Protein AF-A0A0L0UI49-F1 (afdb_monomer)

Structure (mmCIF, N/CA/C/O backbone):
data_AF-A0A0L0UI49-F1
#
_entry.id   AF-A0A0L0UI49-F1
#
loop_
_atom_site.group_PDB
_atom_site.id
_atom_site.type_symbol
_atom_site.label_atom_id
_atom_site.label_alt_id
_atom_site.label_comp_id
_atom_site.label_asym_id
_atom_site.label_entity_id
_atom_site.label_seq_id
_atom_site.pdbx_PDB_ins_code
_atom_site.Cartn_x
_atom_site.Cartn_y
_atom_site.Cartn_z
_atom_site.occupancy
_atom_site.B_iso_or_equiv
_atom_site.auth_seq_id
_atom_site.auth_comp_id
_atom_site.auth_asym_id
_atom_site.auth_atom_id
_atom_site.pdbx_PDB_model_num
ATOM 1 N N . GLN A 1 1 ? 16.722 0.466 -10.810 1.00 36.81 1 GLN A N 1
ATOM 2 C CA . GLN A 1 1 ? 17.090 1.890 -10.669 1.00 36.81 1 GLN A CA 1
ATOM 3 C C . GLN A 1 1 ? 16.225 2.489 -9.562 1.00 36.81 1 GLN A C 1
ATOM 5 O O . GLN A 1 1 ? 15.011 2.513 -9.722 1.00 36.81 1 GLN A O 1
ATOM 10 N N . ALA A 1 2 ? 16.812 2.874 -8.423 1.00 37.47 2 ALA A N 1
ATOM 11 C CA . ALA A 1 2 ? 16.099 3.600 -7.368 1.00 37.47 2 ALA A CA 1
ATOM 12 C C . ALA A 1 2 ? 15.833 5.043 -7.835 1.00 37.47 2 ALA A C 1
ATOM 14 O O . ALA A 1 2 ? 16.634 5.613 -8.578 1.00 37.47 2 ALA A O 1
ATOM 15 N N . SER A 1 3 ? 14.707 5.641 -7.450 1.00 47.81 3 SER A N 1
ATOM 16 C CA . SER A 1 3 ? 14.242 6.931 -7.988 1.00 47.81 3 SER A CA 1
ATOM 17 C C . SER A 1 3 ? 15.045 8.160 -7.529 1.00 47.81 3 SER A C 1
ATOM 19 O O . SER A 1 3 ? 14.656 9.280 -7.854 1.00 47.81 3 SER A O 1
ATOM 21 N N . HIS A 1 4 ? 16.160 7.988 -6.806 1.00 47.31 4 HIS A N 1
ATOM 22 C CA . HIS A 1 4 ? 16.980 9.085 -6.264 1.00 47.31 4 HIS A CA 1
ATOM 23 C C . HIS A 1 4 ? 16.139 10.160 -5.540 1.00 47.31 4 HIS A C 1
ATOM 25 O O . HIS A 1 4 ? 16.383 11.353 -5.692 1.00 47.31 4 HIS A O 1
ATOM 31 N N . GLY A 1 5 ? 15.083 9.758 -4.823 1.00 45.72 5 GLY A N 1
ATOM 32 C CA . GLY A 1 5 ? 14.219 10.688 -4.085 1.00 45.72 5 GLY A CA 1
ATOM 33 C C . GLY A 1 5 ? 13.300 11.569 -4.944 1.00 45.72 5 GLY A C 1
ATOM 34 O O . GLY A 1 5 ? 12.512 12.333 -4.396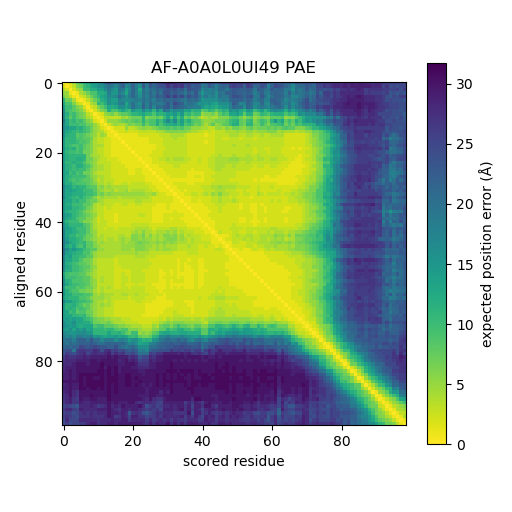 1.00 45.72 5 GLY A O 1
ATOM 35 N N . LYS A 1 6 ? 13.317 11.458 -6.280 1.00 48.81 6 LYS A N 1
ATOM 36 C CA . LYS A 1 6 ? 12.303 12.113 -7.115 1.00 48.81 6 LYS A CA 1
ATOM 37 C C . LYS A 1 6 ? 11.020 11.288 -7.045 1.00 48.81 6 LYS A C 1
ATOM 39 O O . LYS A 1 6 ? 11.014 10.127 -7.458 1.00 48.81 6 LYS A O 1
ATOM 44 N N . ILE A 1 7 ? 9.932 11.881 -6.543 1.00 50.09 7 ILE A N 1
ATOM 45 C CA . ILE A 1 7 ? 8.586 11.287 -6.591 1.00 50.09 7 ILE A CA 1
ATOM 46 C C . ILE A 1 7 ? 8.156 11.224 -8.063 1.00 50.09 7 ILE A C 1
ATOM 48 O O . ILE A 1 7 ? 7.467 12.095 -8.587 1.00 50.09 7 ILE A O 1
ATOM 52 N N . ALA A 1 8 ? 8.609 10.198 -8.774 1.00 53.69 8 ALA A N 1
ATOM 53 C CA . ALA A 1 8 ? 8.165 9.922 -10.124 1.00 53.69 8 ALA A CA 1
ATOM 54 C C . ALA A 1 8 ? 6.814 9.205 -10.030 1.00 53.69 8 ALA A C 1
ATOM 56 O O . ALA A 1 8 ? 6.761 8.030 -9.683 1.00 53.69 8 ALA A O 1
ATOM 57 N N . ARG A 1 9 ? 5.733 9.919 -10.374 1.00 61.50 9 ARG A N 1
ATOM 58 C CA . ARG A 1 9 ? 4.363 9.385 -10.534 1.00 61.50 9 ARG A CA 1
ATOM 59 C C . ARG A 1 9 ? 3.620 8.976 -9.250 1.00 61.50 9 ARG A C 1
ATOM 61 O O . ARG A 1 9 ? 2.629 8.260 -9.347 1.00 61.50 9 ARG A O 1
ATOM 68 N N . GLY A 1 10 ? 4.024 9.502 -8.089 1.00 63.50 10 GLY A N 1
ATOM 69 C CA . GLY A 1 10 ? 3.294 9.328 -6.824 1.00 63.50 10 GLY A CA 1
ATOM 70 C C . GLY A 1 10 ? 3.114 7.861 -6.419 1.00 63.50 10 GLY A C 1
ATOM 71 O O . GLY A 1 10 ? 3.820 6.979 -6.904 1.00 63.50 10 GLY A O 1
ATOM 72 N N . TRP A 1 11 ? 2.165 7.590 -5.519 1.00 73.69 11 TRP A N 1
ATOM 73 C CA . TRP A 1 11 ? 1.795 6.211 -5.197 1.00 73.69 11 TRP A CA 1
ATOM 74 C C . TRP A 1 11 ? 1.129 5.562 -6.425 1.00 73.69 11 TRP A C 1
ATOM 76 O O . TRP A 1 11 ? 0.160 6.132 -6.935 1.00 73.69 11 TRP A O 1
ATOM 86 N N . PRO A 1 12 ? 1.570 4.377 -6.891 1.00 67.56 12 PRO A N 1
ATOM 87 C CA . PRO A 1 12 ? 1.043 3.765 -8.117 1.00 67.56 12 PRO A CA 1
ATOM 88 C C . PRO A 1 12 ? -0.445 3.369 -8.028 1.00 67.56 12 PRO A C 1
ATOM 90 O O . PRO A 1 12 ? -1.065 3.021 -9.039 1.00 67.56 12 PRO A O 1
ATOM 93 N N . GLY A 1 13 ? -1.027 3.403 -6.826 1.00 79.06 13 GLY A N 1
ATOM 94 C CA . GLY A 1 13 ? -2.428 3.080 -6.576 1.00 79.06 13 GLY A CA 1
ATOM 95 C C . GLY A 1 13 ? -2.759 1.664 -7.030 1.00 79.06 13 GLY A C 1
ATOM 96 O O . GLY A 1 13 ? -2.033 0.724 -6.719 1.00 79.06 13 GLY A O 1
ATOM 97 N N . THR A 1 14 ? -3.803 1.515 -7.845 1.00 78.56 14 THR A N 1
ATOM 98 C CA . THR A 1 14 ? -4.270 0.216 -8.368 1.00 78.56 14 THR A CA 1
ATOM 99 C C . THR A 1 14 ? -3.222 -0.538 -9.197 1.00 78.56 14 THR A C 1
ATOM 101 O O . THR A 1 14 ? -3.315 -1.756 -9.362 1.00 78.56 14 THR A O 1
ATOM 104 N N . THR A 1 15 ? -2.182 0.150 -9.683 1.00 85.44 15 THR A N 1
ATOM 105 C CA . THR A 1 15 ? -1.062 -0.466 -10.416 1.00 85.44 15 THR A CA 1
ATOM 106 C C . THR A 1 15 ? 0.072 -0.949 -9.505 1.00 85.44 15 THR A C 1
ATOM 108 O O . THR A 1 15 ? 0.987 -1.628 -9.985 1.00 85.44 15 THR A O 1
ATOM 111 N N . THR A 1 16 ? 0.015 -0.669 -8.194 1.00 88.19 16 THR A N 1
ATOM 112 C CA . THR A 1 16 ? 1.051 -1.046 -7.216 1.00 88.19 16 THR A CA 1
ATOM 113 C C . THR A 1 16 ? 1.304 -2.546 -7.253 1.00 88.19 16 THR A C 1
ATOM 115 O O . THR A 1 16 ? 2.443 -2.967 -7.428 1.00 88.19 16 THR A O 1
ATOM 118 N N . ARG A 1 17 ? 0.249 -3.370 -7.225 1.00 88.94 17 ARG A N 1
ATOM 119 C CA . ARG A 1 17 ? 0.381 -4.834 -7.286 1.00 88.94 17 ARG A CA 1
ATOM 120 C C . ARG A 1 17 ? 1.112 -5.317 -8.542 1.00 88.94 17 ARG A C 1
ATOM 122 O O . ARG A 1 17 ? 1.988 -6.172 -8.454 1.00 88.94 17 ARG A O 1
ATOM 129 N N . ALA A 1 18 ? 0.760 -4.774 -9.708 1.00 89.00 18 ALA A N 1
ATOM 130 C CA . ALA A 1 18 ? 1.403 -5.142 -10.970 1.00 89.00 18 ALA A CA 1
ATOM 131 C C . ALA A 1 18 ? 2.876 -4.704 -11.000 1.00 89.00 18 ALA A C 1
ATOM 133 O O . ALA A 1 18 ? 3.729 -5.434 -11.499 1.00 89.00 18 ALA A O 1
ATOM 134 N N . THR A 1 19 ? 3.175 -3.541 -10.422 1.00 88.75 19 THR A N 1
ATOM 135 C CA . THR A 1 19 ? 4.532 -2.991 -10.335 1.00 88.75 19 THR A CA 1
ATOM 136 C C . THR A 1 19 ? 5.411 -3.814 -9.399 1.00 88.75 19 THR A C 1
ATOM 138 O O . THR A 1 19 ? 6.510 -4.195 -9.786 1.00 88.75 19 THR A O 1
ATOM 141 N N . LEU A 1 20 ? 4.912 -4.155 -8.208 1.00 89.81 20 LEU A N 1
ATOM 142 C CA . LEU A 1 20 ? 5.607 -5.020 -7.253 1.00 89.81 20 LEU A CA 1
ATOM 143 C C . LEU A 1 20 ? 5.936 -6.377 -7.883 1.00 89.81 20 LEU A C 1
ATOM 145 O O . LEU A 1 20 ? 7.093 -6.788 -7.888 1.00 89.81 20 LEU A O 1
ATOM 149 N N . LYS A 1 21 ? 4.943 -7.004 -8.531 1.00 90.25 21 LYS A N 1
ATOM 150 C CA . LYS A 1 21 ? 5.127 -8.274 -9.245 1.00 90.25 21 LYS A CA 1
ATOM 151 C C . LYS A 1 21 ? 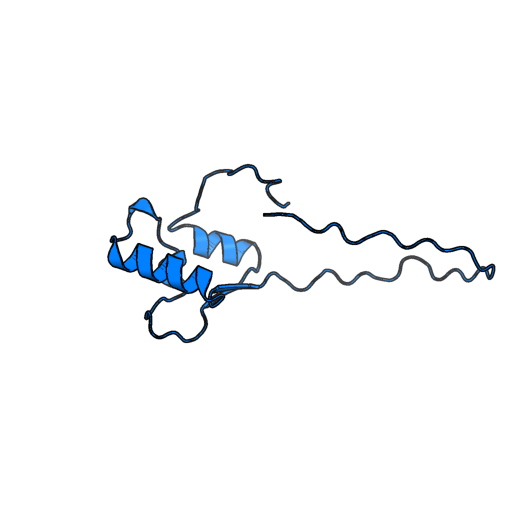6.164 -8.172 -10.364 1.00 90.25 21 LYS A C 1
ATOM 153 O O . LYS A 1 21 ? 6.979 -9.068 -10.513 1.00 90.25 21 LYS A O 1
ATOM 158 N N . LYS A 1 22 ? 6.150 -7.092 -11.151 1.00 90.31 22 LYS A N 1
ATOM 159 C CA . LYS A 1 22 ? 7.117 -6.874 -12.241 1.00 90.31 22 LYS A CA 1
ATOM 160 C C . LYS A 1 22 ? 8.568 -6.806 -11.744 1.00 90.31 22 LYS A C 1
ATOM 162 O O . LYS A 1 22 ? 9.477 -7.085 -12.518 1.00 90.31 22 LYS A O 1
ATOM 167 N N . HIS A 1 23 ? 8.778 -6.394 -10.498 1.00 87.94 23 HIS A N 1
ATOM 168 C CA . HIS A 1 23 ? 10.100 -6.210 -9.904 1.00 87.94 23 HIS A CA 1
ATOM 169 C C . HIS A 1 23 ? 10.485 -7.312 -8.907 1.00 87.94 23 HIS A C 1
ATOM 171 O O . HIS A 1 23 ? 11.469 -7.136 -8.193 1.00 87.94 23 HIS A O 1
ATOM 177 N N . ASP A 1 24 ? 9.723 -8.410 -8.844 1.00 89.81 24 ASP A N 1
ATOM 178 C CA . ASP A 1 24 ? 9.895 -9.483 -7.855 1.00 89.81 24 ASP A CA 1
ATOM 179 C C . ASP A 1 24 ? 9.961 -8.957 -6.409 1.00 89.81 24 ASP A C 1
ATOM 181 O O . ASP A 1 24 ? 10.708 -9.452 -5.568 1.00 89.81 24 ASP A O 1
ATOM 185 N N . ILE A 1 25 ? 9.161 -7.923 -6.121 1.00 91.00 25 ILE A N 1
ATOM 186 C CA . ILE A 1 25 ? 9.011 -7.353 -4.783 1.00 91.00 25 ILE A CA 1
ATOM 187 C C . ILE A 1 25 ? 7.734 -7.907 -4.159 1.00 91.00 25 ILE A C 1
ATOM 189 O O . ILE A 1 25 ? 6.649 -7.822 -4.739 1.00 91.00 25 ILE A O 1
ATOM 193 N N . VAL A 1 26 ? 7.845 -8.417 -2.938 1.00 92.62 26 VAL A N 1
ATOM 194 C CA . VAL A 1 26 ? 6.711 -8.859 -2.127 1.00 92.62 26 VAL A CA 1
ATOM 195 C C . VAL A 1 26 ? 6.385 -7.785 -1.095 1.00 92.62 26 VAL A C 1
ATOM 197 O O . VAL A 1 26 ? 7.226 -7.421 -0.277 1.00 92.62 26 VAL A O 1
ATOM 200 N N . LEU A 1 27 ? 5.146 -7.293 -1.120 1.00 94.12 27 LEU A N 1
ATOM 201 C CA . LEU A 1 27 ? 4.586 -6.499 -0.030 1.00 94.12 27 LEU A CA 1
ATOM 202 C C . LEU A 1 27 ? 3.982 -7.442 1.009 1.00 94.12 27 LEU A C 1
ATOM 204 O O . LEU A 1 27 ? 3.018 -8.153 0.724 1.00 94.12 27 LEU A O 1
ATOM 208 N N . GLN A 1 28 ? 4.540 -7.420 2.212 1.00 95.88 28 GLN A N 1
ATOM 209 C CA . GLN A 1 28 ? 4.055 -8.172 3.359 1.00 95.88 28 GLN A CA 1
ATOM 210 C C . GLN A 1 28 ? 3.464 -7.211 4.389 1.00 95.88 28 GLN A C 1
ATOM 212 O O . GLN A 1 28 ? 4.026 -6.150 4.651 1.00 95.88 28 GLN A O 1
ATOM 217 N N . VAL A 1 29 ? 2.352 -7.617 4.993 1.00 96.50 29 VAL A N 1
ATOM 218 C CA . VAL A 1 29 ? 1.780 -6.978 6.179 1.00 96.50 29 VAL A CA 1
ATOM 219 C C . VAL A 1 29 ? 1.688 -8.059 7.250 1.00 96.50 29 VAL A C 1
ATOM 221 O O . VAL A 1 29 ? 1.170 -9.139 6.970 1.00 96.50 29 VAL A O 1
ATOM 224 N N . ALA A 1 30 ? 2.260 -7.810 8.426 1.00 96.75 30 ALA A N 1
ATOM 225 C CA . ALA A 1 30 ? 2.157 -8.719 9.564 1.00 96.75 30 ALA A CA 1
ATOM 226 C C . ALA A 1 30 ? 0.713 -8.786 10.094 1.00 96.75 30 ALA A C 1
ATOM 228 O O . ALA A 1 30 ? -0.083 -7.868 9.869 1.00 96.75 30 ALA A O 1
ATOM 229 N N . ASP A 1 31 ? 0.384 -9.854 10.824 1.00 95.75 31 ASP A N 1
ATOM 230 C CA . ASP A 1 31 ? -0.897 -9.945 11.525 1.00 95.75 31 ASP A CA 1
ATOM 231 C C . ASP A 1 31 ? -1.055 -8.757 12.475 1.00 95.75 31 ASP A C 1
ATOM 233 O O . ASP A 1 31 ? -0.161 -8.442 13.261 1.00 95.75 31 ASP A O 1
ATOM 237 N N . ASN A 1 32 ? -2.193 -8.073 12.372 1.00 95.25 32 ASN A N 1
ATOM 238 C CA . ASN A 1 32 ? -2.424 -6.824 13.078 1.00 95.25 32 ASN A CA 1
ATOM 239 C C . ASN A 1 32 ? -3.878 -6.659 13.524 1.00 95.25 32 ASN A C 1
ATOM 241 O O . ASN A 1 32 ? -4.822 -7.116 12.878 1.00 95.25 32 ASN A O 1
ATOM 245 N N . ASN A 1 33 ? -4.057 -5.934 14.625 1.00 95.94 33 ASN A N 1
ATOM 246 C CA . ASN A 1 33 ? -5.366 -5.584 15.176 1.00 95.94 33 ASN A CA 1
ATOM 247 C C . ASN A 1 33 ? -6.096 -4.495 14.364 1.00 95.94 33 ASN A C 1
ATOM 249 O O . ASN A 1 33 ? -7.314 -4.365 14.486 1.00 95.94 33 ASN A O 1
ATOM 253 N N . PHE A 1 34 ? -5.395 -3.749 13.503 1.00 94.06 34 PHE A N 1
ATOM 254 C CA . PHE A 1 34 ? -5.989 -2.730 12.627 1.00 94.06 34 PHE A CA 1
ATOM 255 C C . PHE A 1 34 ? -6.686 -3.312 11.387 1.00 94.06 34 PHE A C 1
ATOM 257 O O . PHE A 1 34 ? -7.330 -2.570 10.641 1.00 94.06 34 PHE A O 1
ATOM 264 N N . LYS A 1 35 ? -6.615 -4.637 11.186 1.00 94.31 35 LYS A N 1
ATOM 265 C CA . LYS A 1 35 ? -7.207 -5.356 10.046 1.00 94.31 35 LYS A CA 1
ATOM 266 C C . LYS A 1 35 ? -6.763 -4.791 8.692 1.00 94.31 35 LYS A C 1
ATOM 268 O O . LYS A 1 35 ? -7.524 -4.828 7.729 1.00 94.31 35 LYS A O 1
ATOM 273 N N . VAL A 1 36 ? -5.551 -4.242 8.634 1.00 95.56 36 VAL A N 1
ATOM 274 C CA . VAL A 1 36 ? -4.942 -3.758 7.395 1.00 95.56 36 VAL A CA 1
ATOM 275 C C . VAL A 1 36 ? -4.309 -4.937 6.671 1.00 95.56 36 VAL A C 1
ATOM 277 O O . VAL A 1 36 ? -3.672 -5.795 7.282 1.00 95.56 36 VAL A O 1
ATOM 280 N N . THR A 1 37 ? -4.473 -4.968 5.357 1.00 95.31 37 THR A N 1
ATOM 281 C CA . THR A 1 37 ? -4.005 -6.028 4.469 1.00 95.31 37 THR A CA 1
ATOM 282 C C . THR A 1 37 ? -3.046 -5.472 3.412 1.00 95.31 37 THR A C 1
ATOM 284 O O . THR A 1 37 ? -3.058 -4.272 3.126 1.00 95.31 37 THR A O 1
ATOM 287 N N . PRO A 1 38 ? -2.248 -6.320 2.735 1.00 94.06 38 PRO A N 1
ATOM 288 C CA . PRO A 1 38 ? -1.439 -5.876 1.598 1.00 94.06 38 PRO A CA 1
ATOM 289 C C . PRO A 1 38 ? -2.265 -5.236 0.466 1.00 94.06 38 PRO A C 1
ATOM 291 O O . PRO A 1 38 ? -1.756 -4.396 -0.277 1.00 94.06 38 PRO A O 1
ATOM 294 N N . GLN A 1 39 ? -3.539 -5.623 0.316 1.00 91.94 39 GLN A N 1
ATOM 295 C CA . GLN A 1 39 ? -4.419 -5.070 -0.713 1.00 91.94 39 GLN A CA 1
ATOM 296 C C . GLN A 1 39 ? -4.777 -3.607 -0.438 1.00 91.94 39 GLN A C 1
ATOM 298 O O . GLN A 1 39 ? -4.888 -2.837 -1.391 1.00 91.94 39 GLN A O 1
ATOM 303 N N . ASP A 1 40 ? -4.878 -3.201 0.828 1.00 91.88 40 ASP A N 1
ATOM 304 C CA . ASP A 1 40 ? -5.196 -1.817 1.194 1.00 91.88 40 ASP A CA 1
ATOM 305 C C . ASP A 1 40 ? -4.120 -0.842 0.694 1.00 91.88 40 ASP A C 1
ATOM 307 O O . ASP A 1 40 ? -4.427 0.201 0.118 1.00 91.88 40 ASP A O 1
ATOM 311 N N . PHE A 1 41 ? -2.850 -1.244 0.772 1.00 90.56 41 PHE A N 1
ATOM 312 C CA . PHE A 1 41 ? -1.703 -0.512 0.218 1.00 90.56 41 PHE A CA 1
ATOM 313 C C . PHE A 1 41 ? -1.628 -0.530 -1.317 1.00 90.56 41 PHE A C 1
ATOM 315 O O . PHE A 1 41 ? -0.863 0.227 -1.914 1.00 90.56 41 PHE A O 1
ATOM 322 N N . CYS A 1 42 ? -2.424 -1.367 -1.982 1.00 90.06 42 CYS A N 1
ATOM 323 C CA . CYS A 1 42 ? -2.552 -1.377 -3.439 1.00 90.06 42 CYS A CA 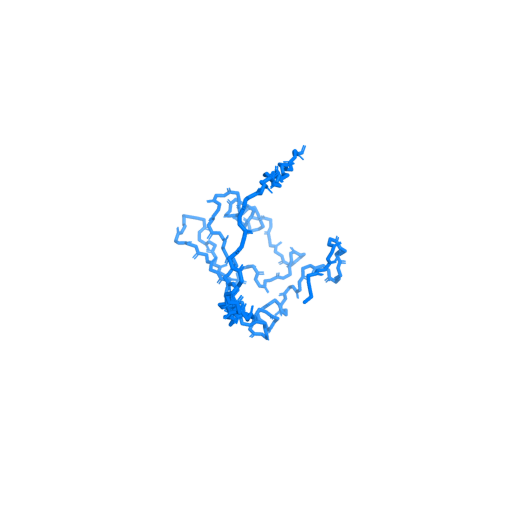1
ATOM 324 C C . CYS A 1 42 ? -3.698 -0.486 -3.943 1.00 90.06 42 CYS A C 1
ATOM 326 O O . CYS A 1 42 ? -3.981 -0.487 -5.139 1.00 90.06 42 CYS A O 1
ATOM 328 N N . ASN A 1 43 ? -4.358 0.269 -3.066 1.00 85.69 43 ASN A N 1
ATOM 329 C CA . ASN A 1 43 ? -5.336 1.277 -3.460 1.00 85.69 43 ASN A CA 1
ATOM 330 C C . ASN A 1 43 ? -4.664 2.638 -3.674 1.00 85.69 43 ASN A C 1
ATOM 332 O O . ASN A 1 43 ? -3.549 2.900 -3.211 1.00 85.69 43 ASN A O 1
ATOM 336 N N . ARG A 1 44 ? -5.335 3.529 -4.409 1.00 85.00 44 ARG A N 1
ATOM 337 C CA . ARG A 1 44 ? -4.895 4.921 -4.535 1.00 85.00 44 ARG A CA 1
ATOM 338 C C . ARG A 1 44 ? -5.218 5.652 -3.225 1.00 85.00 44 ARG A C 1
ATOM 340 O O . ARG A 1 44 ? -6.368 5.597 -2.805 1.00 85.00 44 ARG A O 1
ATOM 347 N N . PRO A 1 45 ? -4.274 6.395 -2.618 1.00 82.19 45 PRO A N 1
ATOM 348 C CA . PRO A 1 45 ? -4.524 7.092 -1.356 1.00 82.19 45 PRO A CA 1
ATOM 349 C C . PRO A 1 45 ? -5.728 8.042 -1.386 1.00 82.19 45 PRO A C 1
ATOM 351 O O . PRO A 1 45 ? -6.456 8.133 -0.409 1.00 82.19 45 PRO A O 1
ATOM 354 N N . GLY A 1 46 ? -5.972 8.703 -2.523 1.00 82.00 46 GLY A N 1
ATOM 355 C CA . GLY A 1 46 ? -7.121 9.600 -2.696 1.00 82.00 46 GLY A CA 1
ATOM 356 C C . GLY A 1 46 ? -8.487 8.907 -2.740 1.00 82.00 46 GLY A C 1
ATOM 357 O O . GLY A 1 46 ? -9.493 9.588 -2.591 1.00 82.00 46 GLY A O 1
ATOM 358 N N . ASP A 1 47 ? -8.524 7.584 -2.918 1.00 84.62 47 ASP A N 1
ATOM 359 C CA . ASP A 1 47 ? -9.764 6.797 -2.950 1.00 84.62 47 ASP A CA 1
ATOM 360 C C . ASP A 1 47 ? -10.042 6.124 -1.586 1.00 84.62 47 ASP A C 1
ATOM 362 O O . ASP A 1 47 ? -11.045 5.428 -1.421 1.00 84.62 47 ASP A O 1
ATOM 366 N N . LEU A 1 48 ? -9.151 6.294 -0.599 1.00 87.19 48 LEU A N 1
ATOM 367 C CA . LEU A 1 48 ? -9.297 5.712 0.734 1.00 87.19 48 LEU A CA 1
ATOM 368 C C . LEU A 1 48 ? -10.241 6.554 1.599 1.00 87.19 48 LEU A C 1
ATOM 370 O O . LEU A 1 48 ? -10.103 7.771 1.696 1.00 87.19 48 LEU A O 1
ATOM 374 N N . GLY A 1 49 ? -11.150 5.889 2.313 1.00 92.00 49 GLY A N 1
ATOM 375 C CA . GLY A 1 49 ? -11.869 6.524 3.416 1.00 92.00 49 GLY A CA 1
ATOM 376 C C . GLY A 1 49 ? -10.917 6.875 4.565 1.00 92.00 49 GLY A C 1
ATOM 377 O O . GLY A 1 49 ? -9.973 6.130 4.839 1.00 92.00 49 GLY A O 1
ATOM 378 N N . GLU A 1 50 ? -11.198 7.971 5.273 1.00 93.94 50 GLU A N 1
ATOM 379 C CA . GLU A 1 50 ? -10.344 8.529 6.337 1.00 93.94 50 GLU A CA 1
ATOM 380 C C . GLU A 1 50 ? -9.892 7.481 7.365 1.00 93.94 50 GLU A C 1
ATOM 382 O O . GLU A 1 50 ? -8.704 7.356 7.655 1.00 93.94 50 GLU A O 1
ATOM 387 N N . GLN A 1 51 ? -10.820 6.655 7.854 1.00 94.88 51 GLN A N 1
ATOM 388 C CA . GLN A 1 51 ? -10.504 5.628 8.849 1.00 94.88 51 GLN A CA 1
ATOM 389 C C . GLN A 1 51 ? -9.530 4.566 8.320 1.00 94.88 51 GLN A C 1
ATOM 391 O O . GLN A 1 51 ? -8.695 4.069 9.071 1.00 94.88 51 GLN A O 1
ATOM 396 N N . LEU A 1 52 ? -9.645 4.173 7.046 1.00 93.62 52 LEU A N 1
ATOM 397 C CA . LEU A 1 52 ? -8.725 3.200 6.453 1.00 93.62 52 LEU A CA 1
ATOM 398 C C . LEU A 1 52 ? -7.344 3.829 6.248 1.00 93.62 52 LEU A C 1
ATOM 400 O O . LEU A 1 52 ? -6.344 3.191 6.564 1.00 93.62 52 LEU A O 1
ATOM 404 N N . ALA A 1 53 ? -7.294 5.088 5.806 1.00 93.81 53 ALA A N 1
ATOM 405 C CA . ALA A 1 53 ? -6.044 5.827 5.673 1.00 93.81 53 ALA A CA 1
ATOM 406 C C . ALA A 1 53 ? -5.303 5.935 7.018 1.00 93.81 53 ALA A C 1
ATOM 408 O O . ALA A 1 53 ? -4.120 5.611 7.084 1.00 93.81 53 ALA A O 1
ATOM 409 N N . GLN A 1 54 ? -6.000 6.288 8.104 1.00 96.12 54 GLN A N 1
ATOM 410 C CA . GLN A 1 54 ? -5.414 6.353 9.451 1.00 96.12 54 GLN A CA 1
ATOM 411 C C . GLN A 1 54 ? -4.858 4.999 9.913 1.00 96.12 54 GLN A C 1
ATOM 413 O O . GLN A 1 54 ? -3.733 4.928 10.400 1.00 96.12 54 GLN A O 1
ATOM 418 N N . ARG A 1 55 ? -5.603 3.902 9.708 1.00 96.94 55 ARG A N 1
ATOM 419 C CA . ARG A 1 55 ? -5.122 2.553 10.056 1.00 96.94 55 ARG A CA 1
ATOM 420 C C . ARG A 1 55 ? -3.895 2.139 9.246 1.00 96.94 55 ARG A C 1
A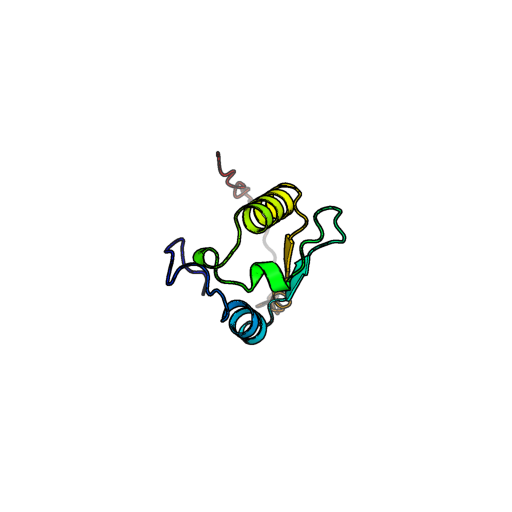TOM 422 O O . ARG A 1 55 ? -3.002 1.497 9.789 1.00 96.94 55 ARG A O 1
ATOM 429 N N . MET A 1 56 ? -3.838 2.504 7.965 1.00 94.88 56 MET A N 1
ATOM 430 C CA . MET A 1 56 ? -2.672 2.237 7.120 1.00 94.88 56 MET A CA 1
ATOM 431 C C . MET A 1 56 ? -1.437 3.021 7.573 1.00 94.88 56 MET A C 1
ATOM 433 O O . MET A 1 56 ? -0.345 2.460 7.554 1.00 94.88 56 MET A O 1
ATOM 437 N N . VAL A 1 57 ? -1.601 4.277 8.004 1.00 95.62 57 VAL A N 1
ATOM 438 C CA . VAL A 1 57 ? -0.511 5.072 8.599 1.00 95.62 57 VAL A CA 1
ATOM 439 C C . VAL A 1 57 ? -0.017 4.414 9.885 1.00 95.62 57 VAL A C 1
ATOM 441 O O . VAL A 1 57 ? 1.171 4.132 9.990 1.00 95.62 57 VAL A O 1
ATOM 444 N N . ALA A 1 58 ? -0.920 4.050 10.797 1.00 97.00 58 ALA A N 1
ATOM 445 C CA . ALA A 1 58 ? -0.547 3.382 12.043 1.00 97.00 58 ALA A CA 1
ATOM 446 C C . ALA A 1 58 ? 0.178 2.041 11.797 1.00 97.00 58 ALA A C 1
ATOM 448 O O . ALA A 1 58 ? 1.165 1.730 12.451 1.00 97.00 58 ALA A O 1
ATOM 449 N N . ALA A 1 59 ? -0.240 1.256 10.798 1.00 96.81 59 ALA A N 1
ATOM 450 C CA . ALA A 1 59 ? 0.458 0.017 10.438 1.00 96.81 59 ALA A CA 1
ATOM 451 C C . ALA A 1 59 ? 1.890 0.250 9.909 1.00 96.81 59 ALA A C 1
ATOM 453 O O . ALA A 1 59 ? 2.753 -0.618 10.072 1.00 96.81 59 ALA A O 1
ATOM 454 N N . LEU A 1 60 ? 2.147 1.395 9.262 1.00 94.81 60 LEU A N 1
ATOM 455 C CA . LEU A 1 60 ? 3.496 1.802 8.861 1.00 94.81 60 LEU A CA 1
ATOM 456 C C . LEU A 1 60 ? 4.329 2.219 10.082 1.00 94.81 60 LEU A C 1
ATOM 458 O O . LEU A 1 60 ? 5.477 1.797 10.183 1.00 94.81 60 LEU A O 1
ATOM 462 N N . GLU A 1 61 ? 3.748 2.987 11.008 1.00 96.94 61 GLU A N 1
ATOM 463 C CA . GLU A 1 61 ? 4.396 3.419 12.259 1.00 96.94 61 GLU A CA 1
ATOM 464 C C . GLU A 1 61 ? 4.819 2.227 13.134 1.00 96.94 61 GLU A C 1
ATOM 466 O O . GLU A 1 61 ? 5.931 2.197 13.658 1.00 96.94 61 GLU A O 1
ATOM 471 N N . GLU A 1 62 ? 3.980 1.193 13.208 1.00 97.12 62 GLU A N 1
ATOM 472 C CA . GLU A 1 62 ? 4.230 -0.038 13.974 1.00 97.12 62 GLU A CA 1
ATOM 473 C C . GLU A 1 62 ? 5.189 -1.028 13.275 1.00 97.12 62 GLU A C 1
ATOM 475 O O . GLU A 1 62 ? 5.408 -2.146 13.745 1.00 97.12 62 GLU A O 1
ATOM 480 N N . ASN A 1 63 ? 5.782 -0.649 12.136 1.00 95.75 63 ASN A N 1
ATOM 481 C CA . ASN A 1 63 ? 6.684 -1.492 11.339 1.00 95.75 63 ASN A CA 1
ATOM 482 C C . ASN A 1 63 ? 6.072 -2.834 10.882 1.00 95.75 63 ASN A C 1
ATOM 484 O O . ASN A 1 63 ? 6.783 -3.823 10.672 1.00 95.75 63 ASN A O 1
ATOM 488 N N . TRP A 1 64 ? 4.753 -2.895 10.688 1.00 97.38 64 TRP A N 1
ATOM 489 C CA . TRP A 1 64 ? 4.081 -4.118 10.230 1.00 97.38 64 TRP A CA 1
ATOM 490 C C . TRP A 1 64 ? 4.159 -4.329 8.725 1.00 97.38 64 TRP A C 1
ATOM 492 O O . TRP A 1 64 ? 3.900 -5.434 8.245 1.00 97.38 64 TRP A O 1
ATOM 502 N N . VAL A 1 65 ? 4.525 -3.294 7.976 1.00 95.75 65 VAL A N 1
ATOM 503 C CA . VAL A 1 65 ? 4.606 -3.324 6.517 1.00 95.75 65 VAL A CA 1
ATOM 504 C C . VAL A 1 65 ? 6.054 -3.509 6.085 1.00 95.75 65 VAL A C 1
ATOM 506 O O . VAL A 1 65 ? 6.931 -2.735 6.460 1.00 95.75 65 VAL A O 1
ATOM 509 N N . ARG A 1 66 ? 6.313 -4.519 5.253 1.00 95.25 66 ARG A N 1
ATOM 510 C CA . ARG A 1 66 ? 7.644 -4.791 4.697 1.00 95.25 66 ARG A CA 1
ATOM 511 C C . ARG A 1 66 ? 7.590 -4.943 3.186 1.00 95.25 66 ARG A C 1
ATOM 513 O O . ARG A 1 66 ? 6.704 -5.606 2.650 1.00 95.25 66 ARG A O 1
ATOM 520 N N . LEU A 1 67 ? 8.580 -4.365 2.511 1.00 93.12 67 LEU A N 1
ATOM 521 C CA . LEU A 1 67 ? 8.872 -4.623 1.105 1.00 93.12 67 LEU A CA 1
ATOM 522 C C . LEU A 1 67 ? 10.087 -5.542 1.031 1.00 93.12 67 LEU A C 1
ATOM 524 O O . LEU A 1 67 ? 11.190 -5.162 1.416 1.00 93.12 67 LEU A O 1
ATOM 528 N N . ILE A 1 68 ? 9.870 -6.759 0.551 1.00 92.69 68 ILE A N 1
ATOM 529 C CA . ILE A 1 68 ? 10.907 -7.775 0.402 1.00 92.69 68 ILE A CA 1
ATOM 530 C C . ILE A 1 68 ? 11.280 -7.802 -1.074 1.00 92.69 68 ILE A C 1
ATOM 532 O O . ILE A 1 68 ? 10.466 -8.188 -1.909 1.00 92.69 68 ILE A O 1
ATOM 536 N N . GLY A 1 69 ? 12.480 -7.322 -1.396 1.00 88.69 69 GLY A N 1
ATOM 537 C CA . GLY A 1 69 ? 13.005 -7.363 -2.757 1.00 88.69 69 GLY A CA 1
ATOM 538 C C . GLY A 1 69 ? 13.482 -8.761 -3.165 1.00 88.69 69 GLY A C 1
ATOM 539 O O . GLY A 1 69 ? 13.562 -9.659 -2.320 1.00 88.69 69 GLY A O 1
ATOM 540 N N . PRO A 1 70 ? 13.846 -8.941 -4.444 1.00 90.00 70 PRO A N 1
ATOM 541 C CA . PRO A 1 70 ? 14.499 -10.162 -4.891 1.00 90.00 70 PRO A CA 1
ATOM 542 C C . PRO A 1 70 ? 15.817 -10.383 -4.125 1.00 90.00 70 PRO A C 1
ATOM 544 O O . PRO A 1 70 ? 16.394 -9.419 -3.606 1.00 90.00 70 PRO A O 1
ATOM 547 N N . PRO A 1 71 ? 16.320 -11.630 -4.056 1.00 83.06 71 PRO A N 1
ATOM 548 C CA . PRO A 1 71 ? 17.612 -11.921 -3.445 1.00 83.06 71 PRO A CA 1
ATOM 549 C C . PRO A 1 71 ? 18.699 -11.002 -4.004 1.00 83.06 71 PRO A C 1
ATOM 551 O O . PRO A 1 71 ? 18.712 -10.709 -5.204 1.00 83.06 71 PRO A O 1
ATOM 554 N N . ALA A 1 72 ? 19.617 -10.561 -3.142 1.00 80.38 72 ALA A N 1
ATOM 555 C CA . ALA A 1 72 ? 20.771 -9.799 -3.597 1.00 80.38 72 ALA A CA 1
ATOM 556 C C . ALA A 1 72 ? 21.510 -10.593 -4.694 1.00 80.38 72 ALA A C 1
ATOM 558 O O . ALA A 1 72 ? 21.608 -11.823 -4.588 1.00 80.38 72 ALA A O 1
ATOM 559 N N . PRO A 1 73 ? 22.025 -9.925 -5.743 1.00 80.56 73 PRO A N 1
ATOM 560 C CA . PRO A 1 73 ? 22.860 -10.588 -6.732 1.00 80.56 73 PRO A CA 1
ATOM 561 C C . PRO A 1 73 ? 23.986 -11.344 -6.025 1.00 80.56 73 PRO A C 1
ATOM 563 O O . PRO A 1 73 ? 24.595 -10.821 -5.089 1.00 80.56 73 PRO A O 1
ATOM 566 N N . ARG A 1 74 ? 24.268 -12.576 -6.459 1.00 79.00 74 ARG A N 1
ATOM 567 C CA . ARG A 1 74 ? 25.490 -13.248 -6.019 1.00 79.00 74 ARG A CA 1
ATOM 568 C C . ARG A 1 74 ? 26.664 -12.448 -6.567 1.00 79.00 74 ARG A C 1
ATOM 570 O O . ARG A 1 74 ? 26.825 -12.351 -7.780 1.00 79.00 74 ARG A O 1
ATOM 577 N N . ASN A 1 75 ? 27.457 -11.867 -5.675 1.00 76.62 75 ASN A N 1
ATOM 578 C CA . ASN A 1 75 ? 28.768 -11.368 -6.046 1.00 76.62 75 ASN A CA 1
ATOM 579 C C . ASN A 1 75 ? 29.647 -12.605 -6.241 1.00 76.62 75 ASN A C 1
ATOM 581 O O . ASN A 1 75 ? 30.069 -13.217 -5.262 1.00 76.62 75 ASN A O 1
ATOM 585 N N . GLU A 1 76 ? 29.869 -13.012 -7.490 1.00 71.94 76 GLU A N 1
ATOM 586 C CA . GLU A 1 76 ? 30.986 -13.906 -7.784 1.00 71.94 76 GLU A CA 1
ATOM 587 C C . GLU A 1 76 ? 32.269 -13.150 -7.397 1.00 71.94 76 GLU A C 1
ATOM 589 O O . GLU A 1 76 ? 32.415 -11.985 -7.788 1.00 71.94 76 GLU A O 1
ATOM 594 N N . PRO A 1 77 ? 33.168 -13.734 -6.587 1.00 66.06 77 PRO A N 1
ATOM 595 C CA . PRO A 1 77 ? 34.412 -13.074 -6.227 1.00 66.06 77 PRO A CA 1
ATOM 596 C C . PRO A 1 77 ? 35.214 -12.800 -7.504 1.00 66.06 77 PRO A C 1
ATOM 598 O O . PRO A 1 77 ? 35.672 -13.715 -8.185 1.00 66.06 77 PRO A O 1
ATOM 601 N N . VAL A 1 78 ? 35.361 -11.521 -7.845 1.00 63.75 78 VAL A N 1
ATOM 602 C CA . VAL A 1 78 ? 36.264 -11.079 -8.907 1.00 63.75 78 VAL A CA 1
ATOM 603 C C . VAL A 1 78 ? 37.686 -11.210 -8.367 1.00 63.75 78 VAL A C 1
ATOM 605 O O . VAL A 1 78 ? 38.093 -10.414 -7.530 1.00 63.75 78 VAL A O 1
ATOM 608 N N . GLY A 1 79 ? 38.401 -12.237 -8.835 1.00 52.31 79 GLY A N 1
ATOM 609 C CA . GLY A 1 79 ? 39.856 -12.381 -8.733 1.00 52.31 79 GLY A CA 1
ATOM 610 C C . GLY A 1 79 ? 40.416 -12.558 -7.319 1.00 52.31 79 GLY A C 1
ATOM 611 O O . GLY A 1 79 ? 40.830 -11.594 -6.688 1.00 52.31 79 GLY A O 1
ATOM 612 N N . LEU A 1 80 ? 40.546 -13.807 -6.861 1.00 49.69 80 LEU A N 1
ATOM 613 C CA . LEU A 1 80 ? 41.626 -14.165 -5.936 1.00 49.69 80 LEU A CA 1
ATOM 614 C C . LEU A 1 80 ? 42.866 -14.483 -6.777 1.00 49.69 80 LEU A C 1
ATOM 616 O O . LEU A 1 80 ? 43.194 -15.643 -7.013 1.00 49.69 80 LEU A O 1
ATOM 620 N N . GLU A 1 81 ? 43.525 -13.441 -7.267 1.00 53.78 81 GLU A N 1
ATOM 621 C CA . GLU A 1 81 ? 44.951 -13.532 -7.553 1.00 53.78 81 GLU A CA 1
ATOM 622 C C . GLU A 1 81 ? 45.639 -13.165 -6.241 1.00 53.78 81 GLU A C 1
ATOM 624 O O . GLU A 1 81 ? 45.604 -12.016 -5.802 1.00 53.78 81 GLU A O 1
ATOM 629 N N . SER A 1 82 ? 46.147 -14.178 -5.541 1.00 50.41 82 SER A N 1
ATOM 630 C CA . SER A 1 82 ? 46.965 -13.972 -4.354 1.00 50.41 82 SER A CA 1
ATOM 631 C C . SER A 1 82 ? 48.221 -13.219 -4.770 1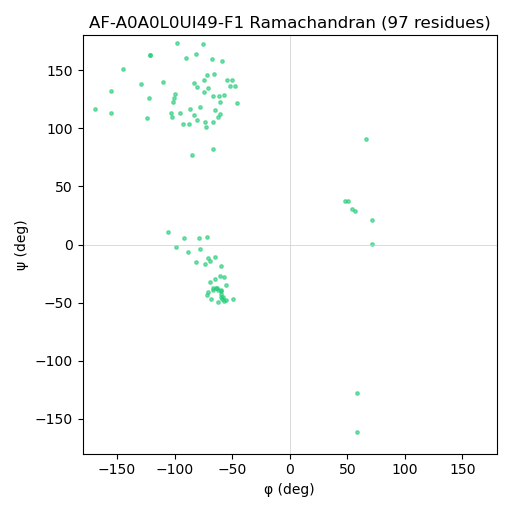.00 50.41 82 SER A C 1
ATOM 633 O O . SER A 1 82 ? 49.089 -13.808 -5.409 1.00 50.41 82 SER A O 1
ATOM 635 N N . ASP A 1 83 ? 48.339 -11.958 -4.373 1.00 45.41 83 ASP A N 1
ATOM 636 C CA . ASP A 1 83 ? 49.655 -11.389 -4.127 1.00 45.41 83 ASP A CA 1
ATOM 637 C C . ASP A 1 83 ? 49.679 -10.843 -2.700 1.00 45.41 83 ASP A C 1
ATOM 639 O O . ASP A 1 83 ? 48.962 -9.912 -2.322 1.00 45.41 83 ASP A O 1
ATOM 643 N N . GLU A 1 84 ? 50.430 -11.550 -1.863 1.00 52.72 84 GLU A N 1
ATOM 644 C CA . GLU A 1 84 ? 50.637 -11.227 -0.464 1.00 52.72 84 GLU A CA 1
ATOM 645 C C . GLU A 1 84 ? 51.423 -9.920 -0.355 1.00 52.72 84 GLU A C 1
ATOM 647 O O . GLU A 1 84 ? 52.642 -9.922 -0.492 1.00 52.72 84 GLU A O 1
ATOM 652 N N . THR A 1 85 ? 50.776 -8.808 0.006 1.00 40.72 85 THR A N 1
ATOM 653 C CA . THR A 1 85 ? 51.401 -7.819 0.904 1.00 40.72 85 THR A CA 1
ATOM 654 C C . THR A 1 85 ? 50.350 -6.987 1.660 1.00 40.72 85 THR A C 1
ATOM 656 O O . THR A 1 85 ? 49.602 -6.202 1.088 1.00 40.72 85 THR A O 1
ATOM 659 N N . ASN A 1 86 ? 50.303 -7.168 2.980 1.00 41.62 86 ASN A N 1
ATOM 660 C CA . ASN A 1 86 ? 49.527 -6.417 3.986 1.00 41.62 86 ASN A CA 1
ATOM 661 C C . ASN A 1 86 ? 50.429 -5.339 4.649 1.00 41.62 86 ASN A C 1
ATOM 663 O O . ASN A 1 86 ? 51.647 -5.478 4.514 1.00 41.62 86 ASN A O 1
ATOM 667 N N . PRO A 1 87 ? 49.968 -4.398 5.515 1.00 54.66 87 PRO A N 1
ATOM 668 C CA . PRO A 1 87 ? 48.658 -3.743 5.734 1.00 54.66 87 PRO A CA 1
ATOM 669 C C . PRO A 1 87 ? 48.729 -2.203 5.590 1.00 54.66 87 PRO A C 1
ATOM 671 O O . PRO A 1 87 ? 49.770 -1.610 5.845 1.00 54.66 87 PRO A O 1
ATOM 674 N N . GLN A 1 88 ? 47.588 -1.526 5.412 1.00 37.88 88 GLN A N 1
ATOM 675 C CA . GLN A 1 88 ? 47.262 -0.321 6.205 1.00 37.88 88 GLN A CA 1
ATOM 676 C C . GLN A 1 88 ? 45.799 0.079 5.994 1.00 37.88 88 GLN A C 1
ATOM 678 O O . GLN A 1 88 ? 45.367 0.379 4.886 1.00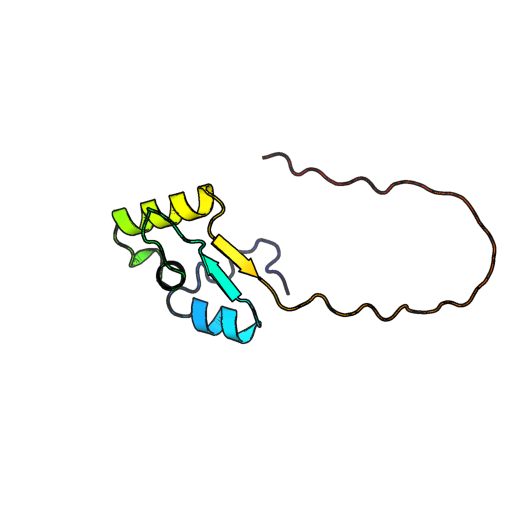 37.88 88 GLN A O 1
ATOM 683 N N . GLY A 1 89 ? 45.019 0.019 7.074 1.00 42.19 89 GLY A N 1
ATOM 684 C CA . GLY A 1 89 ? 43.591 0.301 7.049 1.00 42.19 89 GLY A CA 1
ATOM 685 C C . GLY A 1 89 ? 43.256 1.785 7.102 1.00 42.19 89 GLY A C 1
ATOM 686 O O . GLY A 1 89 ? 44.056 2.601 7.547 1.00 42.19 89 GLY A O 1
ATOM 687 N N . THR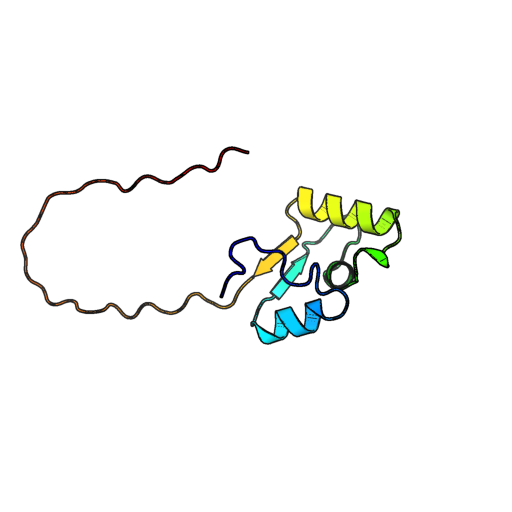 A 1 90 ? 42.015 2.111 6.755 1.00 41.72 90 THR A N 1
ATOM 688 C CA . THR A 1 90 ? 41.196 3.031 7.551 1.00 41.72 90 THR A CA 1
ATOM 689 C C . THR A 1 90 ? 39.718 2.735 7.291 1.00 41.72 90 THR A C 1
ATOM 691 O O . THR A 1 90 ? 39.284 2.565 6.155 1.00 41.72 90 THR A O 1
ATOM 694 N N . ASP A 1 91 ? 38.990 2.628 8.395 1.00 53.34 91 ASP A N 1
ATOM 695 C CA . ASP A 1 91 ? 37.542 2.561 8.558 1.00 53.34 91 ASP A CA 1
ATOM 696 C C . ASP A 1 91 ? 36.806 3.625 7.718 1.00 53.34 91 ASP A C 1
ATOM 698 O O . ASP A 1 91 ? 37.051 4.822 7.874 1.00 53.34 91 ASP A O 1
ATOM 702 N N . VAL A 1 92 ? 35.905 3.208 6.820 1.00 48.12 92 VAL A N 1
ATOM 703 C CA . VAL A 1 92 ? 34.974 4.132 6.153 1.00 48.12 92 VAL A CA 1
ATOM 704 C C . VAL A 1 92 ? 33.674 4.179 6.947 1.00 48.12 92 VAL A C 1
ATOM 706 O O . VAL A 1 92 ? 32.853 3.262 6.916 1.00 48.12 92 VAL A O 1
ATOM 709 N N . ALA A 1 93 ? 33.536 5.279 7.684 1.00 47.00 93 ALA A N 1
ATOM 710 C CA . ALA A 1 93 ? 32.456 5.580 8.606 1.00 47.00 93 ALA A CA 1
ATOM 711 C C . ALA A 1 93 ? 31.053 5.324 8.028 1.00 47.00 93 ALA A C 1
ATOM 713 O O . ALA A 1 93 ? 30.709 5.730 6.915 1.00 47.00 93 ALA A O 1
ATOM 714 N N . ARG A 1 94 ? 30.206 4.709 8.859 1.00 49.16 94 ARG A N 1
ATOM 715 C CA . ARG A 1 94 ? 28.749 4.705 8.700 1.00 49.16 94 ARG A CA 1
ATOM 716 C C . ARG A 1 94 ? 28.255 6.153 8.763 1.00 49.16 94 ARG A C 1
ATOM 718 O O . ARG A 1 94 ? 28.485 6.828 9.761 1.00 49.16 94 ARG A O 1
ATOM 725 N N . VAL A 1 95 ? 27.559 6.615 7.728 1.00 44.94 95 VAL A N 1
ATOM 726 C CA . VAL A 1 95 ? 26.848 7.899 7.775 1.00 44.94 95 VAL A CA 1
ATOM 727 C C . VAL A 1 95 ? 25.492 7.671 8.440 1.00 44.94 95 VAL A C 1
ATOM 729 O O . VAL A 1 95 ? 24.629 6.986 7.890 1.00 44.94 95 VAL A O 1
ATOM 732 N N . THR A 1 96 ? 25.330 8.220 9.640 1.00 40.41 96 THR A N 1
ATOM 733 C CA . THR A 1 96 ? 24.039 8.379 10.319 1.00 40.41 96 THR A CA 1
ATOM 734 C C . THR A 1 96 ? 23.240 9.463 9.597 1.00 40.41 96 THR A C 1
ATOM 736 O O . THR A 1 96 ? 23.794 10.508 9.261 1.00 40.41 96 THR A O 1
ATOM 739 N N . ILE A 1 97 ? 21.956 9.217 9.329 1.00 49.03 97 ILE A N 1
ATOM 740 C CA . ILE A 1 97 ? 21.032 10.246 8.837 1.00 49.03 97 ILE A CA 1
ATOM 741 C C . ILE A 1 97 ? 20.310 10.803 10.061 1.00 49.03 97 ILE A C 1
ATOM 743 O O . ILE A 1 97 ? 19.560 10.068 10.703 1.00 49.03 97 ILE A O 1
ATOM 747 N N . ASP A 1 98 ? 20.564 12.069 10.382 1.00 40.56 98 ASP A N 1
ATOM 748 C CA . ASP A 1 98 ? 19.771 12.812 11.360 1.00 40.56 98 ASP A CA 1
ATOM 749 C C . ASP A 1 98 ? 18.416 13.206 10.751 1.00 40.56 98 ASP A C 1
ATOM 751 O O . ASP A 1 98 ? 18.319 13.505 9.557 1.00 40.56 98 ASP A O 1
ATOM 755 N N . VAL A 1 99 ? 17.385 13.118 1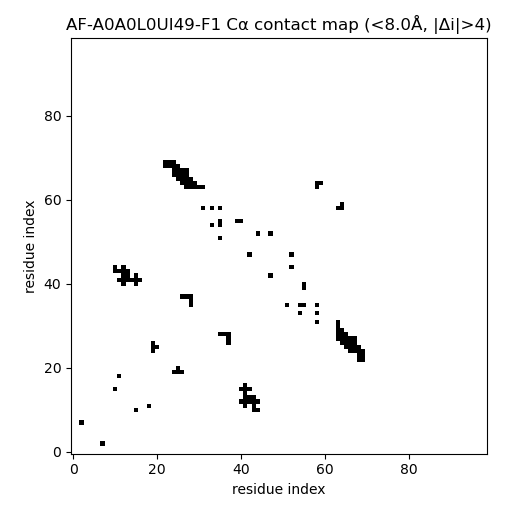1.594 1.00 48.78 99 VAL A N 1
ATOM 756 C CA . VAL A 1 99 ? 15.948 13.215 11.278 1.00 48.78 99 VAL A CA 1
ATOM 757 C C . VAL A 1 99 ? 15.524 14.640 10.935 1.00 48.78 99 VAL A C 1
ATOM 759 O O . VAL A 1 99 ? 15.953 15.568 11.656 1.00 48.78 99 VAL A O 1
#

Foldseek 3Di:
DPPVPPCDPPQPALCNVVVCVVQVKDKFFADDPLPDGSVLSNHDLVVDDPSSNVSVVVSVVVVRIDIDGDDDDPDDDDDPPDDDDDDDDDDDDDDDDDD

Sequence (99 aa):
QASHGKIARGWPGTTTRATLKKHDIVLQVADNNFKVTPQDFCNRPGDLGEQLAQRMV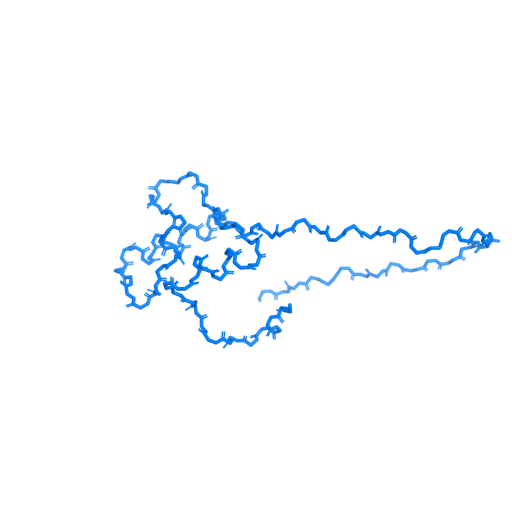AALEENWVRLIGPPAPRNEPVGLESDETNPQGTDVARVTIDV

pLDDT: mean 76.23, std 20.7, range [36.81, 97.38]

Solvent-accessible surface area (backbone atoms only — not comparable to full-atom values): 6654 Å² total; per-residue (Å²): 134,80,65,82,86,54,81,75,76,64,78,59,13,75,47,33,58,61,51,31,57,76,61,52,33,46,72,45,52,48,94,58,95,72,71,65,51,56,66,64,75,25,42,39,76,90,76,51,54,69,71,58,49,53,42,53,52,50,38,53,76,70,62,36,57,43,80,45,64,55,80,76,79,82,78,72,83,82,72,89,72,89,72,94,79,87,87,84,86,79,89,82,77,83,83,80,81,84,132

Radius of gyration: 20.42 Å; Cα contacts (8 Å, |Δi|>4): 72; chains: 1; bounding box: 63×27×27 Å

Mean predicted aligned error: 13.63 Å

Organism: NCBI:txid1165861

Secondary structure (DSSP, 8-state):
---TT---SS--GGGHHHHHHHTTPEEEE---TT---TTGGGS-GGGS-HHHHHHHHHHHHTT-EEEEPSPPP--------------------------